Protein AF-A0A972NQL1-F1 (afdb_monomer)

Organism: NCBI:txid2675747

pLDDT: mean 86.71, std 12.05, range [36.75, 97.62]

Nearest PDB structures (foldseek):
  4hnc-assembly1_A  TM=9.448E-01  e=3.031E-14  Pseudomonas putida
  1dtn-assembly1_A  TM=9.480E-01  e=5.188E-14  Pseudomonas aeruginosa
  1mdl-assembly1_A  TM=9.495E-01  e=1.520E-13  Pseudomonas aeruginosa
  3tte-assembly1_A  TM=9.052E-01  e=1.549E-10  Bradyrhizobium sp. ORS 278
  3ugv-assembly1_H  TM=9.042E-01  e=1.538E-08  alpha proteobacterium BAL199

Secondary structure (DSSP, 8-state):
----BEEEEEEEEEEEEEEEEEEETTEEEEEEEEEEEEEEETTS-EEEEEEE-SSGGGHHHHHHHHHHHHHHHTT-BS-HHHHHHHHHHHTTTT----------S-HHHHHHHHHT-TT--------SSGGGEESPPEEETTEEE--S-STT--EE-HHHHHHHB-

Sequence (166 aa):
MTDIRITGLRARAVNVPLQYPVKTAVGTVATSPLVLIDLQTNANVTGTSYLFTYTPLALKPVRQMVEELAAVVKDMPLAPYTIDQLMQSRFRLIGHTAMPMSSHIFQEFSAHLLAVRPTCHWLERMDLAGPIVEPVLQFKDGDAHFGDAPGAGIIWREKEVDRFLV

Foldseek 3Di:
DDQKAFAFKAKFWFKAAFPDWDQDPVGTRGIFTKIWMWTDIPVRDIATDMDTQVDVVCRVVVRVVRRVCRVVRHGPGPDVVVSVVVVCVVCVVVDDDPDPDDQDQPQLVSLVVLVPDPPRDDRDHGCRCPQFWPPDFDDDPRHTDDDPDPHSNTDTPVVSSVVGTD

Radius of gyration: 16.84 Å; Cα contacts (8 Å, |Δi|>4): 240; chains: 1; bounding box: 41×39×41 Å

Structure (mmCIF, N/CA/C/O backbone):
data_AF-A0A972NQL1-F1
#
_entry.id   AF-A0A972NQL1-F1
#
loop_
_atom_site.group_PDB
_atom_site.id
_atom_site.type_symbol
_atom_site.label_atom_id
_atom_site.label_alt_id
_atom_site.label_comp_id
_atom_site.label_asym_id
_atom_site.label_entity_id
_atom_site.label_seq_id
_atom_site.pdbx_PDB_ins_code
_atom_site.Cartn_x
_atom_site.Cartn_y
_atom_site.Cartn_z
_atom_site.occupancy
_atom_site.B_iso_or_equiv
_atom_site.auth_seq_id
_atom_site.auth_comp_id
_atom_site.auth_asym_id
_atom_site.auth_atom_id
_atom_site.pdbx_PDB_model_num
ATOM 1 N N . MET A 1 1 ? -14.120 16.748 16.970 1.00 52.34 1 MET A N 1
ATOM 2 C CA . MET A 1 1 ? -13.305 15.931 16.045 1.00 52.34 1 MET A CA 1
ATOM 3 C C . MET A 1 1 ? -13.778 14.501 16.186 1.00 52.34 1 MET A C 1
ATOM 5 O O . MET A 1 1 ? -13.921 14.048 17.313 1.00 52.34 1 MET A O 1
ATOM 9 N N . THR A 1 2 ? -14.131 13.850 15.086 1.00 64.88 2 THR A N 1
ATOM 10 C CA . THR A 1 2 ? -14.642 12.474 15.078 1.00 64.88 2 THR A CA 1
ATOM 11 C C . THR A 1 2 ? -13.560 11.528 15.615 1.00 64.88 2 THR A C 1
ATOM 13 O O . THR A 1 2 ? -12.418 11.617 15.168 1.00 64.88 2 THR A O 1
ATOM 16 N N . ASP A 1 3 ? -13.886 10.667 16.586 1.00 89.50 3 ASP A N 1
ATOM 17 C CA . ASP A 1 3 ? -12.974 9.645 17.135 1.00 89.50 3 ASP A CA 1
ATOM 18 C C . ASP A 1 3 ? -12.796 8.518 16.102 1.00 89.50 3 ASP A C 1
ATOM 20 O O . ASP A 1 3 ? -13.490 7.497 16.132 1.00 89.50 3 ASP A O 1
ATOM 24 N N . ILE A 1 4 ? -11.941 8.761 15.102 1.00 94.25 4 ILE A N 1
ATOM 25 C CA . ILE A 1 4 ? -11.643 7.785 14.051 1.00 94.25 4 ILE A CA 1
ATOM 26 C C . ILE A 1 4 ? -10.727 6.716 14.638 1.00 94.25 4 ILE A C 1
ATOM 28 O O . ILE A 1 4 ? -9.642 7.021 15.132 1.00 94.25 4 ILE A O 1
ATOM 32 N N . ARG A 1 5 ? -11.152 5.459 14.544 1.00 95.31 5 ARG A N 1
ATOM 33 C CA . ARG A 1 5 ? -10.444 4.294 15.077 1.00 95.31 5 ARG A CA 1
ATOM 34 C C . ARG A 1 5 ? -10.176 3.266 14.001 1.00 95.31 5 ARG A C 1
ATOM 36 O O . ARG A 1 5 ? -10.965 3.116 13.068 1.00 95.31 5 ARG A O 1
ATOM 43 N N . ILE A 1 6 ? -9.083 2.537 14.180 1.00 96.06 6 ILE A N 1
ATOM 44 C CA . ILE A 1 6 ? -8.711 1.402 13.339 1.00 96.06 6 ILE A CA 1
ATOM 45 C C . ILE A 1 6 ? -9.598 0.214 13.710 1.00 96.06 6 ILE A C 1
ATOM 47 O O . ILE A 1 6 ? -9.624 -0.213 14.862 1.00 96.06 6 ILE A O 1
ATOM 51 N N . THR A 1 7 ? -10.316 -0.332 12.735 1.00 95.94 7 THR A N 1
ATOM 52 C CA . THR A 1 7 ? -11.218 -1.480 12.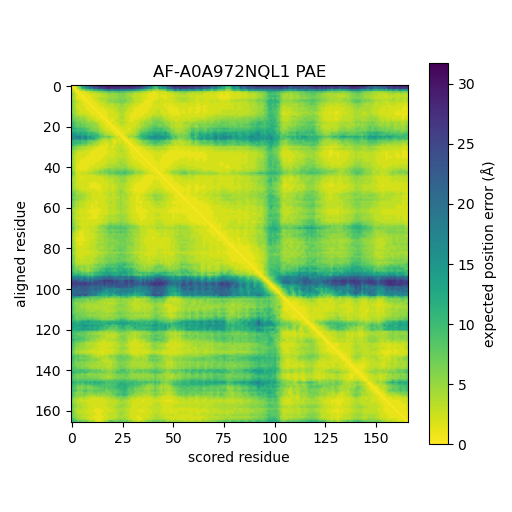929 1.00 95.94 7 THR A CA 1
ATOM 53 C C . THR A 1 7 ? -10.597 -2.789 12.459 1.00 95.94 7 THR A C 1
ATOM 55 O O . THR A 1 7 ? -10.941 -3.857 12.972 1.00 95.94 7 THR A O 1
ATOM 58 N N . GLY A 1 8 ? -9.650 -2.718 11.524 1.00 94.31 8 GLY A N 1
ATOM 59 C CA . GLY A 1 8 ? -8.985 -3.887 10.973 1.00 94.31 8 GLY A CA 1
ATOM 60 C C . GLY A 1 8 ? -7.836 -3.525 10.045 1.00 94.31 8 GLY A C 1
ATOM 61 O O . GLY A 1 8 ? -7.670 -2.377 9.633 1.00 94.31 8 GLY A O 1
ATOM 62 N N . LEU A 1 9 ? -7.040 -4.535 9.717 1.00 95.31 9 LEU A N 1
ATOM 63 C CA . LEU A 1 9 ? -5.992 -4.453 8.715 1.00 95.31 9 LEU A CA 1
ATOM 64 C C . LEU A 1 9 ? -6.028 -5.742 7.896 1.00 95.31 9 LEU A C 1
ATOM 66 O O . LEU A 1 9 ? -6.113 -6.834 8.457 1.00 95.31 9 LEU A O 1
ATOM 70 N N . ARG A 1 10 ? -5.963 -5.611 6.573 1.00 95.25 10 ARG A N 1
ATOM 71 C CA . ARG A 1 10 ? -5.850 -6.731 5.635 1.00 95.25 10 ARG A CA 1
ATOM 72 C C . ARG A 1 10 ? -4.518 -6.631 4.906 1.00 95.25 10 ARG A C 1
ATOM 74 O O . ARG A 1 10 ? -4.182 -5.564 4.399 1.00 95.25 10 ARG A O 1
ATOM 81 N N . ALA A 1 11 ? -3.789 -7.743 4.831 1.00 96.50 11 ALA A N 1
ATOM 82 C CA . ALA A 1 11 ? -2.555 -7.841 4.061 1.00 96.50 11 ALA A CA 1
ATOM 83 C C . ALA A 1 11 ? -2.690 -8.879 2.941 1.00 96.50 11 ALA A C 1
ATOM 85 O O . ALA A 1 11 ? -3.237 -9.962 3.148 1.00 96.50 11 ALA A O 1
ATOM 86 N N . ARG A 1 12 ? -2.180 -8.568 1.748 1.00 97.44 12 ARG A N 1
ATOM 87 C CA . ARG A 1 12 ? -2.189 -9.475 0.588 1.00 97.44 12 ARG A CA 1
ATOM 88 C C . ARG A 1 12 ? -0.797 -9.542 -0.019 1.00 97.44 12 ARG A C 1
ATOM 90 O O . ARG A 1 12 ? -0.226 -8.502 -0.321 1.00 97.44 12 ARG A O 1
ATOM 97 N N . ALA A 1 13 ? -0.248 -10.740 -0.189 1.00 97.62 13 ALA A N 1
ATOM 98 C CA . ALA A 1 13 ? 1.013 -10.921 -0.899 1.00 97.62 13 ALA A CA 1
ATOM 99 C C . ALA A 1 13 ? 0.730 -11.098 -2.392 1.00 97.62 13 ALA A C 1
ATOM 101 O O . ALA A 1 13 ? -0.113 -11.908 -2.770 1.00 97.62 13 ALA A O 1
ATOM 102 N N . VAL A 1 14 ? 1.432 -10.339 -3.227 1.00 97.62 14 VAL A N 1
ATOM 103 C CA . VAL A 1 14 ? 1.352 -10.430 -4.685 1.00 97.6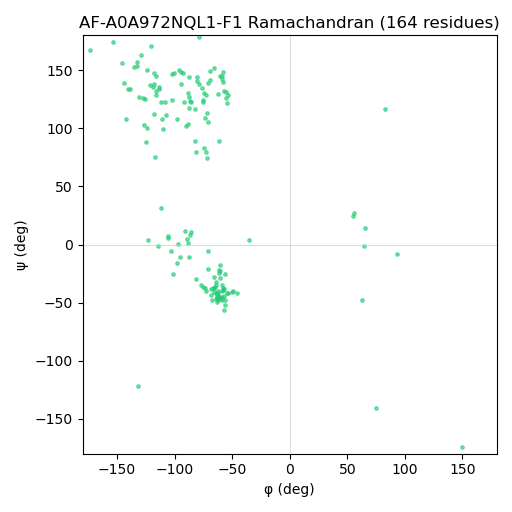2 14 VAL A CA 1
ATOM 104 C C . VAL A 1 14 ? 2.747 -10.402 -5.290 1.00 97.62 14 VAL A C 1
ATOM 106 O O . VAL A 1 14 ? 3.671 -9.807 -4.732 1.00 97.62 14 VAL A O 1
ATOM 109 N N . ASN A 1 15 ? 2.911 -11.015 -6.456 1.00 97.06 15 ASN A N 1
ATOM 110 C CA . ASN A 1 15 ? 4.132 -10.880 -7.244 1.00 97.06 15 ASN A CA 1
ATOM 111 C C . ASN A 1 15 ? 3.780 -10.437 -8.663 1.00 97.06 15 ASN A C 1
ATOM 113 O O . ASN A 1 15 ? 3.305 -11.233 -9.473 1.00 97.06 15 ASN A O 1
ATOM 117 N N . VAL A 1 16 ? 3.995 -9.154 -8.950 1.00 95.75 16 VAL A N 1
ATOM 118 C CA . VAL A 1 16 ? 3.553 -8.527 -10.204 1.00 95.75 16 VAL A CA 1
ATOM 119 C C . VAL A 1 16 ? 4.720 -8.358 -11.179 1.00 95.75 16 VAL A C 1
ATOM 121 O O . VAL A 1 16 ? 5.849 -8.135 -10.742 1.00 95.75 16 VAL A O 1
ATOM 124 N N . PRO A 1 17 ? 4.509 -8.460 -12.500 1.00 94.81 17 PRO A N 1
ATOM 125 C CA . PRO A 1 17 ? 5.567 -8.210 -13.474 1.00 94.81 17 PRO A CA 1
ATOM 126 C C . PRO A 1 17 ? 5.905 -6.715 -13.546 1.00 94.81 17 PRO A C 1
ATOM 128 O O . PRO A 1 17 ? 5.010 -5.875 -13.578 1.00 94.81 17 PRO A O 1
ATOM 131 N N . LEU A 1 18 ? 7.190 -6.374 -13.637 1.00 91.75 18 LEU A N 1
ATOM 132 C CA . LEU A 1 18 ? 7.603 -5.003 -13.936 1.00 91.75 18 LEU A CA 1
ATOM 133 C C . LEU A 1 18 ? 7.411 -4.713 -15.426 1.00 91.75 18 LEU A C 1
ATOM 135 O O . LEU A 1 18 ? 7.840 -5.500 -16.270 1.00 91.75 18 LEU A O 1
ATOM 139 N N . GLN A 1 19 ? 6.843 -3.547 -15.756 1.00 87.50 19 GLN A N 1
ATOM 140 C CA . GLN A 1 19 ? 6.778 -3.081 -17.148 1.00 87.50 19 GLN A CA 1
ATOM 141 C C . GLN A 1 19 ? 8.184 -2.987 -17.761 1.00 87.50 19 GLN A C 1
ATOM 143 O O . GLN A 1 19 ? 8.392 -3.358 -18.917 1.00 87.50 19 GLN A O 1
ATOM 148 N N . TYR A 1 20 ? 9.150 -2.528 -16.960 1.00 88.62 20 TYR A N 1
ATOM 149 C CA . TYR A 1 20 ? 10.556 -2.421 -17.327 1.00 88.62 20 TYR A CA 1
ATOM 150 C C . TYR A 1 20 ? 11.415 -3.204 -16.324 1.00 88.62 20 TYR A C 1
ATOM 152 O O . TYR A 1 20 ? 11.687 -2.701 -15.233 1.00 88.62 20 TYR A O 1
ATOM 160 N N . PRO A 1 21 ? 11.846 -4.435 -16.662 1.00 88.38 21 PRO A N 1
ATOM 161 C CA . PRO A 1 21 ? 12.754 -5.206 -15.819 1.00 88.38 21 PRO A CA 1
ATOM 162 C C . PRO A 1 21 ? 14.057 -4.450 -15.531 1.00 88.38 21 PRO A C 1
ATOM 164 O O . PRO A 1 21 ? 14.713 -3.951 -16.449 1.00 88.38 21 PRO A O 1
ATOM 167 N N . VAL A 1 22 ? 14.466 -4.405 -14.263 1.00 85.88 22 VAL A N 1
ATOM 168 C CA . VAL A 1 22 ? 15.675 -3.690 -13.832 1.00 85.88 22 VAL A CA 1
ATOM 169 C C . VAL A 1 22 ? 16.881 -4.613 -13.941 1.00 85.88 22 VAL A C 1
ATOM 171 O O . VAL A 1 22 ? 16.963 -5.640 -13.266 1.00 85.88 22 VAL A O 1
ATOM 174 N N . LYS A 1 23 ? 17.846 -4.245 -14.785 1.00 86.88 23 LYS A N 1
ATOM 175 C CA . LYS A 1 23 ? 19.133 -4.942 -14.876 1.00 86.88 23 LYS A CA 1
ATOM 176 C C . LYS A 1 23 ? 20.099 -4.364 -13.851 1.00 86.88 23 LYS A C 1
ATOM 178 O O . LYS A 1 23 ? 20.376 -3.170 -13.860 1.00 86.88 23 LYS A O 1
ATOM 183 N N . THR A 1 24 ? 20.628 -5.224 -12.994 1.00 86.00 24 THR A N 1
ATOM 184 C CA . THR A 1 24 ? 21.612 -4.879 -11.963 1.00 86.00 24 THR A CA 1
ATOM 185 C C . THR A 1 24 ? 22.895 -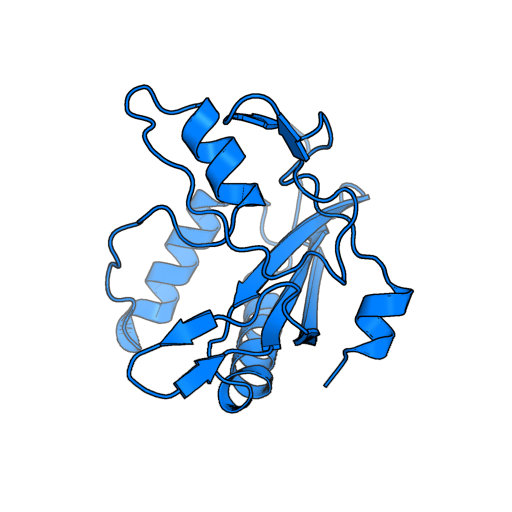5.677 -12.182 1.00 86.00 24 THR A C 1
ATOM 187 O O . THR A 1 24 ? 22.918 -6.627 -12.965 1.00 86.00 24 THR A O 1
ATOM 190 N N . ALA A 1 25 ? 23.958 -5.340 -11.450 1.00 83.81 25 ALA A N 1
ATOM 191 C CA . ALA A 1 25 ? 25.212 -6.093 -11.496 1.00 83.81 25 ALA A CA 1
ATOM 192 C C . ALA A 1 25 ? 25.063 -7.569 -11.067 1.00 83.81 25 ALA A C 1
ATOM 194 O O . ALA A 1 25 ? 25.880 -8.398 -11.452 1.00 83.81 25 ALA A O 1
ATOM 195 N N . VAL A 1 26 ? 24.026 -7.903 -10.289 1.00 82.75 26 VAL A N 1
ATOM 196 C CA . VAL A 1 26 ? 23.802 -9.247 -9.725 1.00 82.75 26 VAL A CA 1
ATOM 197 C C . VAL A 1 26 ? 22.717 -10.048 -10.453 1.00 82.75 26 VAL A C 1
ATOM 199 O O . VAL A 1 26 ? 22.510 -11.218 -10.145 1.00 82.75 26 VAL A O 1
ATOM 202 N N . GLY A 1 27 ? 22.017 -9.445 -11.418 1.00 79.50 27 GLY A N 1
ATOM 203 C CA . GLY A 1 27 ? 20.944 -10.105 -12.161 1.00 79.50 27 GLY A CA 1
ATOM 204 C C . GLY A 1 27 ? 19.841 -9.157 -12.626 1.00 79.50 27 GLY A C 1
ATOM 205 O O . GLY A 1 27 ? 19.938 -7.936 -12.488 1.00 79.50 27 GLY A O 1
ATOM 206 N N . THR A 1 28 ? 18.779 -9.729 -13.195 1.00 85.44 28 THR A N 1
ATOM 207 C CA . THR A 1 28 ? 17.597 -8.980 -13.650 1.00 85.44 28 THR A CA 1
ATOM 208 C C . THR A 1 28 ? 16.453 -9.137 -12.655 1.00 85.44 28 THR A C 1
ATOM 210 O O . THR A 1 28 ? 16.025 -10.255 -12.376 1.00 85.44 28 THR A O 1
ATOM 213 N N . VAL A 1 29 ? 15.925 -8.017 -12.168 1.00 85.69 29 VAL A N 1
ATOM 214 C CA . VAL A 1 29 ? 14.693 -7.954 -11.379 1.00 85.69 29 VAL A CA 1
ATOM 215 C C . VAL A 1 29 ? 13.533 -7.763 -12.352 1.00 85.69 29 VAL A C 1
ATOM 217 O O . VAL A 1 29 ? 13.338 -6.678 -12.894 1.00 85.69 29 VAL A O 1
ATOM 220 N N . ALA A 1 30 ? 12.807 -8.844 -12.634 1.00 90.25 30 ALA A N 1
ATOM 221 C CA . ALA A 1 30 ? 11.696 -8.846 -13.591 1.00 90.25 30 ALA A CA 1
ATOM 222 C C . ALA A 1 30 ? 10.317 -8.704 -12.931 1.00 90.25 30 ALA A C 1
ATOM 224 O O . ALA A 1 30 ? 9.338 -8.405 -13.614 1.00 90.25 30 ALA A O 1
ATOM 225 N N . THR A 1 31 ? 10.230 -8.924 -11.620 1.00 94.00 31 THR A N 1
ATOM 226 C CA . THR A 1 31 ? 8.974 -8.865 -10.872 1.00 94.00 31 THR A CA 1
ATOM 227 C C . THR A 1 31 ? 9.130 -8.048 -9.597 1.00 94.00 31 THR A C 1
ATOM 229 O O . THR A 1 31 ? 10.229 -7.911 -9.056 1.00 94.00 31 THR A O 1
ATOM 232 N N . SER A 1 32 ? 8.002 -7.540 -9.115 1.00 94.81 32 SER A N 1
ATOM 233 C CA . SER A 1 32 ? 7.858 -6.800 -7.872 1.00 94.81 32 SER A CA 1
ATOM 234 C C . SER A 1 32 ? 7.080 -7.650 -6.868 1.00 94.81 32 SER A C 1
ATOM 236 O O . SER A 1 32 ? 5.850 -7.713 -6.941 1.00 94.81 32 SER A O 1
ATOM 238 N N . PRO A 1 33 ? 7.763 -8.321 -5.928 1.00 95.00 33 PRO A N 1
ATOM 239 C CA . PRO A 1 33 ? 7.099 -8.963 -4.803 1.00 95.00 33 PRO A CA 1
ATOM 240 C C . PRO A 1 33 ? 6.618 -7.908 -3.792 1.00 95.00 33 PRO A C 1
ATOM 242 O O . PRO A 1 33 ? 7.423 -7.293 -3.080 1.00 95.00 33 PRO A O 1
ATOM 245 N N . LEU A 1 34 ? 5.299 -7.710 -3.720 1.00 96.75 34 LEU A N 1
ATOM 246 C CA . LEU A 1 34 ? 4.642 -6.702 -2.888 1.00 96.75 34 LEU A CA 1
ATOM 247 C C . LEU A 1 34 ? 3.746 -7.319 -1.808 1.00 96.75 34 LEU A C 1
ATOM 249 O O . LEU A 1 34 ? 3.063 -8.315 -2.035 1.00 96.75 34 LEU A O 1
ATOM 253 N N . VAL A 1 35 ? 3.694 -6.671 -0.646 1.00 96.88 35 VAL A N 1
ATOM 254 C CA . VAL A 1 35 ? 2.643 -6.886 0.356 1.00 96.88 35 VAL A CA 1
ATOM 255 C C . VAL A 1 35 ? 1.737 -5.665 0.352 1.00 96.88 35 VAL A C 1
ATOM 257 O O . VAL A 1 35 ? 2.166 -4.584 0.745 1.00 96.88 35 VAL A O 1
ATOM 260 N N . LEU A 1 36 ? 0.502 -5.831 -0.110 1.00 96.94 36 LEU A N 1
ATOM 261 C CA . LEU A 1 36 ? -0.533 -4.798 -0.116 1.00 96.94 36 LEU A CA 1
ATOM 262 C C . LEU A 1 36 ? -1.164 -4.715 1.271 1.00 96.94 36 LEU A C 1
ATOM 264 O O . LEU A 1 36 ? -1.391 -5.753 1.894 1.00 96.94 36 LEU A O 1
ATOM 268 N N . ILE A 1 37 ? -1.457 -3.505 1.734 1.00 95.94 37 ILE A N 1
ATOM 269 C CA . ILE A 1 37 ? -1.995 -3.216 3.063 1.00 95.94 37 ILE A CA 1
ATOM 270 C C . ILE A 1 37 ? -3.250 -2.358 2.914 1.00 95.94 37 ILE A C 1
ATOM 272 O O . ILE A 1 37 ? -3.204 -1.278 2.326 1.00 95.94 37 ILE A O 1
ATOM 276 N N . ASP A 1 38 ? -4.346 -2.825 3.508 1.00 95.50 38 ASP A N 1
ATOM 277 C CA . ASP A 1 38 ? -5.603 -2.091 3.640 1.00 95.50 38 ASP A CA 1
ATOM 278 C C . ASP A 1 38 ? -5.912 -1.880 5.128 1.00 95.50 38 ASP A C 1
ATOM 280 O O . ASP A 1 38 ? -6.196 -2.838 5.850 1.00 95.50 38 ASP A O 1
ATOM 284 N N . LEU A 1 39 ? -5.858 -0.633 5.600 1.00 95.25 39 LEU A N 1
ATOM 285 C CA . LEU A 1 39 ? -6.156 -0.238 6.978 1.00 95.25 39 LEU A CA 1
ATOM 286 C C . LEU A 1 39 ? -7.590 0.291 7.075 1.00 95.25 39 LEU A C 1
ATOM 288 O O . LEU A 1 39 ? -7.890 1.394 6.622 1.00 95.25 39 LEU A O 1
ATOM 292 N N . GLN A 1 40 ? -8.473 -0.483 7.689 1.00 95.25 40 GLN A N 1
ATOM 293 C CA . GLN A 1 40 ? -9.896 -0.177 7.803 1.00 95.25 40 GLN A CA 1
ATOM 294 C C . GLN A 1 40 ? -10.171 0.682 9.037 1.00 95.25 40 GLN A C 1
ATOM 296 O O . GLN A 1 40 ? -9.552 0.502 10.090 1.00 95.25 40 GLN A O 1
ATOM 301 N N . THR A 1 41 ? -11.132 1.600 8.922 1.00 95.50 41 THR A N 1
ATOM 302 C CA . THR A 1 41 ? -11.539 2.481 10.025 1.00 95.50 41 THR A CA 1
ATOM 303 C C . THR A 1 41 ? -13.049 2.483 10.244 1.00 95.50 41 THR A C 1
ATOM 305 O O . THR A 1 41 ? -13.825 2.107 9.366 1.00 95.50 41 THR A O 1
ATOM 308 N N . ASN A 1 42 ? -13.485 2.963 11.410 1.00 95.56 42 ASN A N 1
ATOM 309 C CA . ASN A 1 42 ? -14.903 3.175 11.730 1.00 95.56 42 ASN A CA 1
ATOM 310 C C . ASN A 1 42 ? -15.542 4.357 10.970 1.00 95.56 42 ASN A C 1
ATOM 312 O O . ASN A 1 42 ? -16.747 4.568 11.076 1.00 95.56 42 ASN A O 1
ATOM 316 N N . ALA A 1 43 ? -14.759 5.127 10.210 1.00 93.38 43 ALA A N 1
ATOM 317 C CA . ALA A 1 43 ? -15.230 6.257 9.413 1.00 93.38 43 ALA A CA 1
ATOM 318 C C . ALA A 1 43 ? -15.613 5.862 7.973 1.00 93.38 43 ALA A C 1
ATOM 320 O O . ALA A 1 43 ? -15.793 6.740 7.134 1.00 93.38 43 ALA A O 1
ATOM 321 N N . ASN A 1 44 ? -15.705 4.559 7.667 1.00 89.62 44 ASN A N 1
ATOM 322 C CA . ASN A 1 44 ? -15.887 4.023 6.309 1.00 89.62 44 ASN A CA 1
ATOM 323 C C . ASN A 1 44 ? -14.813 4.494 5.308 1.00 89.62 44 ASN A C 1
ATOM 325 O O . ASN A 1 44 ? -15.049 4.539 4.102 1.00 89.62 44 ASN A O 1
ATOM 329 N N . VAL A 1 45 ? -13.615 4.811 5.806 1.00 90.88 45 VAL A N 1
ATOM 330 C CA . VAL A 1 45 ? -12.432 5.114 4.994 1.00 90.88 45 VAL A CA 1
ATOM 331 C C . VAL A 1 45 ? -11.401 4.013 5.213 1.00 90.88 45 VAL A C 1
ATOM 333 O O . VAL A 1 45 ? -11.139 3.624 6.354 1.00 90.88 45 VAL A O 1
ATOM 336 N N . THR A 1 46 ? -10.817 3.517 4.123 1.00 93.31 46 THR A N 1
ATOM 337 C CA . THR A 1 46 ? -9.727 2.536 4.157 1.00 93.31 46 THR A CA 1
ATOM 338 C C . THR A 1 46 ? -8.450 3.199 3.659 1.00 93.31 46 THR A C 1
ATOM 340 O O . THR A 1 46 ? -8.430 3.738 2.557 1.00 93.31 46 THR A O 1
ATOM 343 N N . GLY A 1 47 ? -7.399 3.190 4.477 1.00 93.00 47 GLY A N 1
ATOM 344 C CA . GLY A 1 47 ? -6.066 3.613 4.058 1.00 93.00 47 GLY A CA 1
ATOM 345 C C . GLY A 1 47 ? -5.380 2.503 3.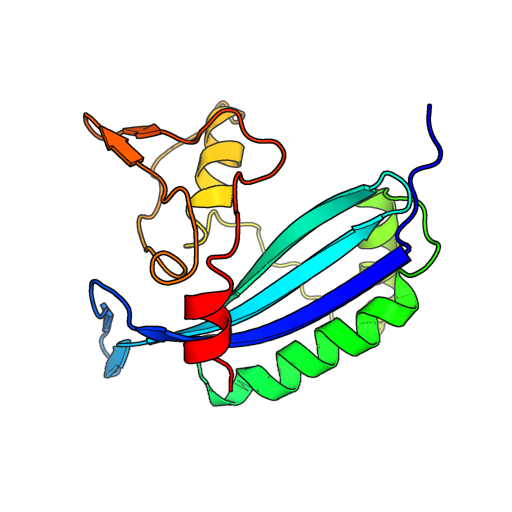269 1.00 93.00 47 GLY A C 1
ATOM 346 O O . GLY A 1 47 ? -5.458 1.343 3.665 1.00 93.00 47 GLY A O 1
ATOM 347 N N . THR A 1 48 ? -4.702 2.849 2.181 1.00 93.94 48 THR A N 1
ATOM 348 C CA . THR A 1 48 ? -4.014 1.891 1.308 1.00 93.94 48 THR A CA 1
ATOM 349 C C . THR A 1 48 ? -2.515 2.168 1.275 1.00 93.94 48 THR A C 1
ATOM 351 O O . THR A 1 48 ? -2.070 3.314 1.186 1.00 93.94 48 THR A O 1
ATOM 354 N N . SER A 1 49 ? -1.715 1.111 1.372 1.00 92.94 49 SER A N 1
ATOM 355 C CA . SER A 1 49 ? -0.269 1.172 1.162 1.00 92.94 49 SER A CA 1
ATOM 356 C C . SER A 1 49 ? 0.277 -0.173 0.699 1.00 92.94 49 SER A C 1
ATOM 358 O O . SER A 1 49 ? -0.452 -1.159 0.606 1.00 92.94 49 SER A O 1
ATOM 360 N N . TYR A 1 50 ? 1.562 -0.222 0.362 1.00 94.62 50 TYR A N 1
ATOM 361 C CA . TYR A 1 50 ? 2.230 -1.469 0.024 1.00 94.62 50 TYR A CA 1
ATOM 362 C C . TYR A 1 50 ? 3.685 -1.464 0.491 1.00 94.62 50 TYR A C 1
ATOM 364 O O . TYR A 1 50 ? 4.298 -0.412 0.661 1.00 94.62 50 TYR A O 1
ATOM 372 N N . LEU A 1 51 ? 4.237 -2.659 0.690 1.00 93.12 51 LEU A N 1
ATOM 373 C CA . LEU A 1 51 ? 5.645 -2.896 0.995 1.00 93.12 51 LEU A CA 1
ATOM 374 C C . LEU A 1 51 ? 6.295 -3.645 -0.160 1.00 93.12 51 LEU A C 1
ATOM 376 O O . LEU A 1 51 ? 5.750 -4.638 -0.638 1.00 93.12 51 LEU A O 1
ATOM 380 N N . PHE A 1 52 ? 7.487 -3.216 -0.562 1.00 91.81 52 PHE A N 1
ATOM 381 C CA . PHE A 1 52 ? 8.328 -3.960 -1.490 1.00 91.81 52 PHE A CA 1
ATOM 382 C C . PHE A 1 52 ? 9.273 -4.875 -0.717 1.00 91.81 52 PHE A C 1
ATOM 384 O O . PHE A 1 52 ? 10.038 -4.420 0.131 1.00 91.81 52 PHE A O 1
ATOM 391 N N . THR A 1 53 ? 9.214 -6.175 -0.997 1.00 89.94 53 THR A N 1
ATOM 392 C CA . THR A 1 53 ? 9.967 -7.186 -0.233 1.00 89.94 53 THR A CA 1
ATOM 393 C C . THR A 1 53 ? 11.291 -7.586 -0.879 1.00 89.94 53 THR A C 1
ATOM 395 O O . THR A 1 53 ? 12.009 -8.405 -0.308 1.00 89.94 53 THR A O 1
ATOM 398 N N . TYR A 1 54 ? 11.640 -6.990 -2.028 1.00 85.56 54 TYR A N 1
ATOM 399 C CA . TYR A 1 54 ? 12.835 -7.245 -2.851 1.00 85.56 54 TYR A CA 1
ATOM 400 C C . TYR A 1 54 ? 12.936 -8.664 -3.430 1.00 85.56 54 TYR A C 1
ATOM 402 O O . TYR A 1 54 ? 13.191 -8.833 -4.619 1.00 85.56 54 TYR A O 1
ATOM 410 N N . THR A 1 55 ? 12.720 -9.689 -2.607 1.00 85.38 55 THR A N 1
ATOM 411 C CA . THR A 1 55 ? 12.762 -11.105 -2.960 1.00 85.38 55 THR A CA 1
ATOM 412 C C . THR A 1 55 ? 11.422 -11.777 -2.654 1.00 85.38 55 THR A C 1
ATOM 414 O O . TH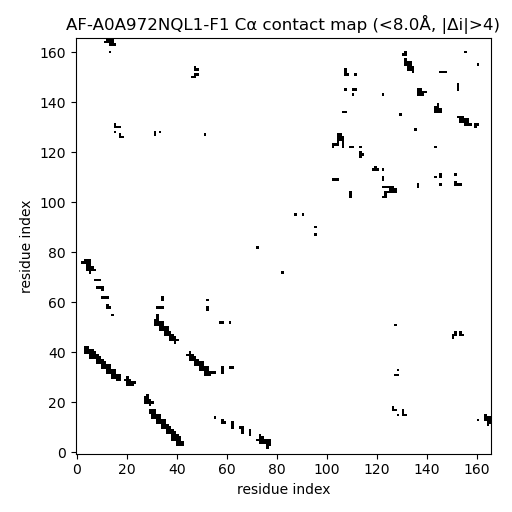R A 1 55 ? 10.877 -11.584 -1.564 1.00 85.38 55 THR A O 1
ATOM 417 N N . PRO A 1 56 ? 10.900 -12.639 -3.548 1.00 90.88 56 PRO A N 1
ATOM 418 C CA . PRO A 1 56 ? 9.683 -13.407 -3.282 1.00 90.88 56 PRO A CA 1
ATOM 419 C C . PRO A 1 56 ? 9.750 -14.259 -2.006 1.00 90.88 56 PRO A C 1
ATOM 421 O O . PRO A 1 56 ? 8.721 -14.521 -1.389 1.00 90.88 56 PRO A O 1
ATOM 424 N N . LEU A 1 57 ? 10.952 -14.651 -1.564 1.00 90.75 57 LEU A N 1
ATOM 425 C CA . LEU A 1 57 ? 11.151 -15.416 -0.325 1.00 90.75 57 LEU A CA 1
ATOM 426 C C . LEU A 1 57 ? 10.656 -14.669 0.925 1.00 90.75 57 LEU A C 1
ATOM 428 O O . LEU A 1 57 ? 10.254 -15.301 1.900 1.00 90.75 57 LEU A O 1
ATOM 432 N N . ALA A 1 58 ? 10.672 -13.334 0.900 1.00 90.69 58 ALA A N 1
ATOM 433 C CA . ALA A 1 58 ? 10.262 -12.498 2.022 1.00 90.69 58 ALA A CA 1
ATOM 434 C C . ALA A 1 58 ? 8.753 -12.188 2.035 1.00 90.69 58 ALA A C 1
ATOM 436 O O . ALA A 1 58 ? 8.249 -11.725 3.057 1.00 90.69 58 ALA A O 1
ATOM 437 N N . LEU A 1 59 ? 8.004 -12.496 0.967 1.00 92.94 59 LEU A N 1
ATOM 438 C CA . LEU A 1 59 ? 6.574 -12.173 0.861 1.00 92.94 59 LEU A CA 1
ATOM 439 C C . LEU A 1 59 ? 5.742 -12.755 2.000 1.00 92.94 59 LEU A C 1
ATOM 441 O O . LEU A 1 59 ? 5.059 -12.024 2.714 1.00 92.94 59 LEU A O 1
ATOM 445 N N . LYS A 1 60 ? 5.808 -14.077 2.186 1.00 94.31 60 LYS A N 1
ATOM 446 C CA . LYS A 1 60 ? 4.996 -14.767 3.191 1.00 94.31 60 LYS A CA 1
ATOM 447 C C . LYS A 1 60 ? 5.353 -14.336 4.624 1.00 94.31 60 LYS A C 1
ATOM 449 O O . LYS A 1 60 ? 4.418 -14.016 5.360 1.00 94.31 60 LYS A O 1
ATOM 454 N N . PRO A 1 61 ? 6.642 -14.268 5.027 1.00 93.81 61 PRO A N 1
ATOM 455 C CA . PRO A 1 61 ? 7.021 -13.745 6.340 1.00 93.81 61 PRO A CA 1
ATOM 456 C C . PRO A 1 61 ? 6.561 -12.304 6.586 1.00 93.81 61 PRO A C 1
ATOM 458 O O . PRO A 1 61 ? 6.001 -12.024 7.642 1.00 93.81 61 PRO A O 1
ATOM 461 N N . VAL A 1 62 ? 6.744 -11.398 5.617 1.00 93.62 62 VAL A N 1
ATOM 462 C CA . VAL A 1 62 ? 6.362 -9.983 5.774 1.00 93.62 62 VAL A CA 1
ATOM 463 C C . VAL A 1 62 ? 4.844 -9.830 5.839 1.00 93.62 62 VAL A C 1
ATOM 465 O O . VAL A 1 62 ? 4.347 -9.132 6.718 1.00 93.62 62 VAL A O 1
ATOM 468 N N . ARG A 1 63 ? 4.092 -10.525 4.976 1.00 95.75 63 ARG A N 1
ATOM 469 C CA . ARG A 1 63 ? 2.621 -10.552 5.028 1.00 95.75 63 ARG A CA 1
ATOM 470 C C . ARG A 1 63 ? 2.131 -11.018 6.399 1.00 95.75 63 ARG A C 1
ATOM 472 O O . ARG A 1 63 ? 1.291 -10.350 6.988 1.00 95.75 63 ARG A O 1
ATOM 479 N N . GLN A 1 64 ? 2.689 -12.116 6.920 1.00 94.44 64 GLN A N 1
ATOM 480 C CA . GLN A 1 64 ? 2.336 -12.613 8.252 1.00 94.44 64 GLN A CA 1
ATOM 481 C C . GLN A 1 64 ? 2.653 -11.579 9.333 1.00 94.44 64 GLN A C 1
ATOM 483 O O . GLN A 1 64 ? 1.805 -11.297 10.167 1.00 94.44 64 GLN A O 1
ATOM 488 N N . MET A 1 65 ? 3.846 -10.979 9.307 1.00 90.94 65 MET A N 1
ATOM 489 C CA . MET A 1 65 ? 4.229 -9.954 10.277 1.00 90.94 65 MET A CA 1
ATOM 490 C C . MET A 1 65 ? 3.239 -8.783 10.278 1.00 90.94 65 MET A C 1
ATOM 492 O O . MET A 1 65 ? 2.819 -8.347 11.343 1.00 90.94 65 MET A O 1
ATOM 496 N N . VAL A 1 66 ? 2.823 -8.303 9.105 1.00 91.75 66 VAL A N 1
ATOM 497 C CA . VAL A 1 66 ? 1.824 -7.231 8.988 1.00 91.75 66 VAL A CA 1
ATOM 498 C C . VAL A 1 66 ? 0.468 -7.653 9.578 1.00 91.75 66 VAL A C 1
ATOM 500 O O . VAL A 1 66 ? -0.151 -6.863 10.290 1.00 91.75 66 VAL A O 1
ATOM 503 N N . GLU A 1 67 ? 0.021 -8.890 9.340 1.00 92.75 67 GLU A N 1
ATOM 504 C CA . GLU A 1 67 ? -1.218 -9.421 9.933 1.00 92.75 67 GLU A CA 1
ATOM 505 C C . GLU A 1 67 ? -1.142 -9.528 11.459 1.00 92.75 67 GLU A C 1
ATOM 507 O O . GLU A 1 67 ? -2.082 -9.133 12.143 1.00 92.75 67 GLU A O 1
ATOM 512 N N . GLU A 1 68 ? -0.020 -9.985 12.018 1.00 91.00 68 GLU A N 1
ATOM 513 C CA . GLU A 1 68 ? 0.164 -10.037 13.476 1.00 91.00 68 GLU A CA 1
ATOM 514 C C . GLU A 1 68 ? 0.149 -8.631 14.098 1.00 91.00 68 GLU A C 1
ATOM 516 O O . GLU A 1 68 ? -0.390 -8.415 15.187 1.00 91.00 68 GLU A O 1
ATOM 521 N N . LEU A 1 69 ? 0.686 -7.632 13.389 1.00 88.31 69 LEU A N 1
ATOM 522 C CA . LEU A 1 69 ? 0.656 -6.239 13.840 1.00 88.31 69 LEU A CA 1
ATOM 523 C C . LEU A 1 69 ? -0.731 -5.606 13.779 1.00 88.31 69 LEU A C 1
ATOM 525 O O . LEU A 1 69 ? -0.986 -4.667 14.537 1.00 88.31 69 LEU A O 1
ATOM 529 N N . ALA A 1 70 ? -1.649 -6.148 12.975 1.00 89.25 70 ALA A N 1
ATOM 530 C CA . ALA A 1 70 ? -3.046 -5.723 12.964 1.00 89.25 70 ALA A CA 1
ATOM 531 C C . ALA A 1 70 ? -3.666 -5.785 14.367 1.00 89.25 70 ALA A C 1
ATOM 533 O O . ALA A 1 70 ? -4.368 -4.86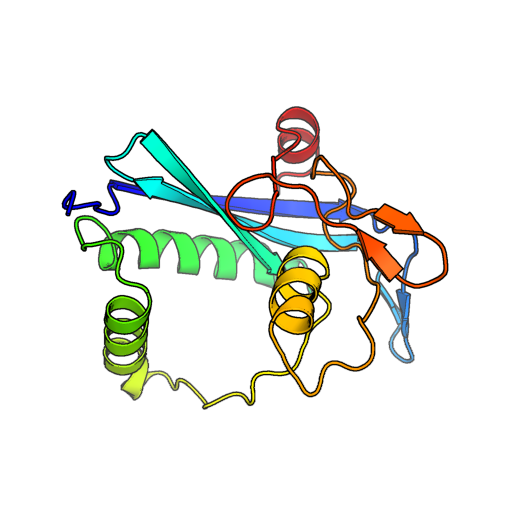2 14.779 1.00 89.25 70 ALA A O 1
ATOM 534 N N . ALA A 1 71 ? -3.364 -6.843 15.128 1.00 87.69 71 ALA A N 1
ATOM 535 C CA . ALA A 1 71 ? -3.886 -7.032 16.479 1.00 87.69 71 ALA A CA 1
ATOM 536 C C . ALA A 1 71 ? -3.373 -5.974 17.469 1.00 87.69 71 ALA A C 1
ATOM 538 O O . ALA A 1 71 ? -4.059 -5.650 18.434 1.00 87.69 71 ALA A O 1
ATOM 539 N N . VAL A 1 72 ? -2.184 -5.416 17.226 1.00 88.75 72 VAL A N 1
ATOM 540 C CA . VAL A 1 72 ? -1.585 -4.382 18.081 1.00 88.75 72 VAL A CA 1
ATOM 541 C C . VAL A 1 72 ? -2.260 -3.029 17.879 1.00 88.75 72 VAL A C 1
ATOM 543 O O . VAL A 1 72 ? -2.391 -2.273 18.839 1.00 88.75 72 VAL A O 1
ATOM 546 N N . VAL A 1 73 ? -2.657 -2.720 16.641 1.00 91.44 73 VAL A N 1
ATOM 547 C CA . VAL A 1 73 ? -3.227 -1.414 16.269 1.00 91.44 73 VAL A CA 1
ATOM 548 C C . VAL A 1 73 ? -4.752 -1.374 16.285 1.00 91.44 73 VAL A C 1
ATOM 550 O O . VAL A 1 73 ? -5.337 -0.297 16.179 1.00 91.44 73 VAL A O 1
ATOM 553 N N . LYS A 1 74 ? -5.411 -2.527 16.409 1.00 93.69 74 LYS A N 1
ATOM 554 C CA . LYS A 1 74 ? -6.871 -2.614 16.455 1.00 93.69 74 LYS A CA 1
ATOM 555 C C . LYS A 1 74 ? -7.439 -1.784 17.613 1.00 93.69 74 LYS A C 1
ATOM 557 O O . LYS A 1 74 ? -6.873 -1.747 18.701 1.00 93.69 74 LYS A O 1
ATOM 562 N N . ASP A 1 75 ? -8.554 -1.106 17.352 1.00 94.31 75 ASP A N 1
ATOM 563 C CA . ASP A 1 75 ? -9.290 -0.234 18.276 1.00 94.31 75 ASP A CA 1
ATOM 564 C C . ASP A 1 75 ? -8.530 1.023 18.744 1.00 94.31 75 ASP A C 1
ATOM 566 O O . ASP A 1 75 ? -9.098 1.860 19.460 1.00 94.31 75 ASP A O 1
ATOM 570 N N . MET A 1 76 ? -7.281 1.214 18.300 1.00 94.31 76 MET A N 1
ATOM 571 C CA . MET A 1 76 ? -6.529 2.444 18.530 1.00 94.31 76 MET A CA 1
ATOM 572 C C . MET A 1 76 ? -7.123 3.609 17.726 1.00 94.31 76 MET A C 1
ATOM 574 O O . MET A 1 76 ? -7.633 3.408 16.616 1.00 94.31 76 MET A O 1
ATOM 578 N N . PRO A 1 77 ? -7.024 4.848 18.242 1.00 94.75 77 PRO A N 1
ATOM 579 C CA . PRO A 1 77 ? -7.314 6.030 17.443 1.00 94.75 77 PRO A CA 1
ATOM 580 C C . PRO A 1 77 ? -6.359 6.105 16.245 1.00 94.75 77 PRO A C 1
ATOM 582 O O . PRO A 1 77 ? -5.182 5.747 16.354 1.00 94.75 77 PRO A O 1
ATOM 585 N N . LEU A 1 78 ? -6.849 6.605 15.109 1.00 93.19 78 LEU A N 1
ATOM 586 C CA . LEU A 1 78 ? -6.055 6.845 13.904 1.00 93.19 78 LEU A CA 1
ATOM 587 C C . LEU A 1 78 ? -5.117 8.047 14.120 1.00 93.19 78 LEU A C 1
ATOM 589 O O . LEU A 1 78 ? -5.347 9.148 13.625 1.00 93.19 78 LEU A O 1
ATOM 593 N N . ALA A 1 79 ? -4.059 7.827 14.897 1.00 93.12 79 ALA A N 1
ATOM 594 C CA . ALA A 1 79 ? -3.057 8.815 15.273 1.00 93.12 79 ALA A CA 1
ATOM 595 C C . ALA A 1 79 ? -1.657 8.293 14.894 1.00 93.12 79 ALA A C 1
ATOM 597 O O . ALA A 1 79 ? -1.004 7.651 15.721 1.00 93.12 79 ALA A O 1
ATOM 598 N N . PRO A 1 80 ? -1.178 8.552 13.657 1.00 89.94 80 PRO A N 1
ATOM 599 C CA . PRO A 1 80 ? 0.051 7.951 13.130 1.00 89.94 80 PRO A CA 1
ATOM 600 C C . PRO A 1 80 ? 1.276 8.144 14.028 1.00 89.94 80 PRO A C 1
ATOM 602 O O . PRO A 1 80 ? 2.014 7.195 14.256 1.00 89.94 80 PRO A O 1
ATOM 605 N N . TYR A 1 81 ? 1.449 9.339 14.603 1.00 88.81 81 TYR A N 1
ATOM 606 C CA . TYR A 1 81 ? 2.564 9.634 15.508 1.00 88.81 81 TYR A CA 1
ATOM 607 C C . TYR A 1 81 ? 2.534 8.774 16.781 1.00 88.81 81 TYR A C 1
ATOM 609 O O . TYR A 1 81 ? 3.547 8.216 17.189 1.00 88.81 81 TYR A O 1
ATOM 617 N N . THR A 1 82 ? 1.363 8.616 17.399 1.00 89.75 82 THR A N 1
ATOM 618 C CA . THR A 1 82 ? 1.205 7.786 18.602 1.00 89.75 82 THR A CA 1
ATOM 619 C C . THR A 1 82 ? 1.392 6.302 18.291 1.00 89.75 82 THR A C 1
ATOM 621 O O . THR A 1 82 ? 1.996 5.579 19.082 1.00 89.75 82 THR A O 1
ATOM 624 N N . ILE A 1 83 ? 0.898 5.846 17.136 1.00 90.31 83 ILE A N 1
ATOM 625 C CA . ILE A 1 83 ? 1.095 4.470 16.666 1.00 90.31 83 ILE A CA 1
ATOM 626 C C . ILE A 1 83 ? 2.586 4.205 16.429 1.00 90.31 83 ILE A C 1
ATOM 628 O O . ILE A 1 83 ? 3.100 3.199 16.909 1.00 90.31 83 ILE A O 1
ATOM 632 N N . ASP A 1 84 ? 3.296 5.119 15.767 1.00 86.94 84 ASP A N 1
ATOM 633 C CA . ASP A 1 84 ? 4.740 5.018 15.539 1.00 86.94 84 ASP A CA 1
ATOM 634 C C . ASP A 1 84 ? 5.523 4.939 16.862 1.00 86.94 84 ASP A C 1
ATOM 636 O O . ASP A 1 84 ? 6.308 4.014 17.069 1.00 86.94 84 ASP A O 1
ATOM 640 N N . GLN A 1 85 ? 5.226 5.813 17.831 1.00 87.00 85 GLN A N 1
ATOM 641 C CA . GLN A 1 85 ? 5.833 5.748 19.167 1.00 87.00 85 GLN A CA 1
ATOM 642 C C . GLN A 1 85 ? 5.573 4.409 19.879 1.00 87.00 85 GLN A C 1
ATOM 644 O O . GLN A 1 85 ? 6.471 3.863 20.531 1.00 87.00 85 GLN A O 1
ATOM 649 N N . LEU A 1 86 ? 4.361 3.856 19.758 1.00 88.00 86 LEU A N 1
ATOM 650 C CA . LEU A 1 86 ? 4.035 2.537 20.301 1.00 88.00 86 LEU A CA 1
ATOM 651 C C . LEU A 1 86 ? 4.876 1.443 19.632 1.00 88.00 86 LEU A C 1
ATOM 653 O O . LEU A 1 86 ? 5.417 0.588 20.336 1.00 88.00 86 LEU A O 1
ATOM 657 N N . MET A 1 87 ? 5.001 1.472 18.304 1.00 85.19 87 MET A N 1
ATOM 658 C CA . MET A 1 87 ? 5.796 0.500 17.549 1.00 85.19 87 MET A CA 1
ATOM 659 C C . MET A 1 87 ? 7.269 0.571 17.944 1.00 85.19 87 MET A C 1
ATOM 661 O O . MET A 1 87 ? 7.853 -0.450 18.305 1.00 85.19 87 MET A O 1
ATOM 665 N N . GLN A 1 88 ? 7.848 1.771 18.001 1.00 81.75 88 GLN A N 1
ATOM 666 C CA . GLN A 1 88 ? 9.224 1.972 18.465 1.00 81.75 88 GLN A CA 1
ATOM 667 C C . GLN A 1 88 ? 9.440 1.440 19.889 1.00 81.75 88 GLN A C 1
ATOM 669 O O . GLN A 1 88 ? 10.477 0.848 20.192 1.00 81.75 88 GLN A O 1
ATOM 674 N N . SER A 1 89 ? 8.455 1.612 20.776 1.00 83.56 89 SER A N 1
ATOM 675 C CA . SER A 1 89 ? 8.512 1.074 22.137 1.00 83.56 89 SER A CA 1
ATOM 676 C C . SER A 1 89 ? 8.459 -0.458 22.155 1.00 83.56 89 SER A C 1
ATOM 678 O O . SER A 1 89 ? 9.300 -1.097 22.790 1.00 83.56 89 SER A O 1
ATOM 680 N N . ARG A 1 90 ? 7.516 -1.065 21.422 1.00 82.00 90 ARG A N 1
ATOM 681 C CA . ARG A 1 90 ? 7.331 -2.526 21.374 1.00 82.00 90 ARG A CA 1
ATOM 682 C C . ARG A 1 90 ? 8.495 -3.254 20.712 1.00 82.00 90 ARG A C 1
ATOM 684 O O . ARG A 1 90 ? 8.873 -4.327 21.172 1.00 82.00 90 ARG A O 1
ATOM 691 N N . PHE A 1 91 ? 9.083 -2.669 19.674 1.00 79.44 91 PHE A N 1
ATOM 692 C CA . PHE A 1 91 ? 10.187 -3.276 18.932 1.00 79.44 91 PHE A CA 1
ATOM 693 C C . PHE A 1 91 ? 11.573 -2.937 19.476 1.00 79.44 91 PHE A C 1
ATOM 695 O O . PHE A 1 91 ? 12.577 -3.372 18.916 1.00 79.44 91 PHE A O 1
ATOM 702 N N . ARG A 1 92 ? 11.651 -2.216 20.601 1.00 76.94 92 ARG A N 1
ATOM 703 C CA . ARG A 1 92 ? 12.917 -1.788 21.208 1.00 76.94 92 ARG A CA 1
ATOM 704 C C . ARG A 1 92 ? 13.923 -2.931 21.382 1.00 76.94 92 ARG A C 1
ATOM 706 O O . ARG A 1 92 ? 15.106 -2.726 21.139 1.00 76.94 92 ARG A O 1
ATOM 713 N N . LEU A 1 93 ? 13.464 -4.113 21.800 1.00 76.06 93 LEU A N 1
ATOM 714 C CA . LEU A 1 93 ? 14.340 -5.260 22.077 1.00 76.06 93 LEU A CA 1
ATOM 715 C C . LEU A 1 93 ? 14.752 -6.040 20.825 1.00 76.06 93 LEU A C 1
ATOM 717 O O . LEU A 1 93 ? 15.837 -6.610 20.809 1.00 76.06 93 LEU A O 1
ATOM 721 N N . ILE A 1 94 ? 13.910 -6.066 19.789 1.00 69.06 94 ILE A N 1
ATOM 722 C CA . ILE A 1 94 ? 14.210 -6.777 18.534 1.00 69.06 94 ILE A CA 1
ATOM 723 C C . ILE A 1 94 ? 14.965 -5.901 17.522 1.00 69.06 94 ILE A C 1
ATOM 725 O O . ILE A 1 94 ? 15.303 -6.370 16.440 1.00 69.06 94 ILE A O 1
ATOM 729 N N . GLY A 1 95 ? 15.271 -4.655 17.898 1.00 59.50 95 GLY A N 1
ATOM 730 C CA . GLY A 1 95 ? 15.983 -3.686 17.077 1.00 59.50 95 GLY A CA 1
ATOM 731 C C . GLY A 1 95 ? 15.051 -2.971 16.101 1.00 59.50 95 GLY A C 1
ATOM 732 O O . GLY A 1 95 ? 14.497 -3.569 15.188 1.00 59.50 95 GLY A O 1
ATOM 733 N N . HIS A 1 96 ? 14.920 -1.658 16.268 1.00 60.62 96 HIS A N 1
ATOM 734 C CA . HIS A 1 96 ? 14.349 -0.757 15.270 1.00 60.62 96 HIS A CA 1
ATOM 735 C C . HIS A 1 96 ? 15.465 0.210 14.879 1.00 60.62 96 HIS A C 1
ATOM 737 O O . HIS A 1 96 ? 15.541 1.326 15.395 1.00 60.62 96 HIS A O 1
ATOM 743 N N . THR A 1 97 ? 16.436 -0.249 14.085 1.00 50.94 97 THR A N 1
ATOM 744 C CA . THR A 1 97 ? 17.526 0.623 13.632 1.00 50.94 97 THR A CA 1
ATOM 745 C C . THR A 1 97 ? 16.913 1.848 12.960 1.00 50.94 97 THR A C 1
ATOM 747 O O . THR A 1 97 ? 16.115 1.722 12.035 1.00 50.94 97 THR A O 1
ATOM 750 N N . ALA A 1 98 ? 17.236 3.034 13.484 1.00 41.06 98 ALA A N 1
ATOM 751 C CA . ALA A 1 98 ? 16.792 4.322 12.969 1.00 41.06 98 ALA A CA 1
ATOM 752 C C . ALA A 1 98 ? 17.307 4.488 11.534 1.00 41.06 98 ALA A C 1
ATOM 754 O O . ALA A 1 98 ? 18.426 4.947 11.312 1.00 41.06 98 ALA A O 1
ATOM 755 N N . MET A 1 99 ? 16.524 4.036 10.558 1.00 39.59 99 MET A N 1
ATOM 756 C CA . MET A 1 99 ? 16.859 4.210 9.155 1.00 39.59 99 MET A CA 1
ATOM 757 C C . MET A 1 99 ? 16.649 5.683 8.793 1.00 39.59 99 MET A C 1
ATOM 759 O O . MET A 1 99 ? 15.567 6.219 9.053 1.00 39.59 99 MET A O 1
ATOM 763 N N . PRO A 1 100 ? 17.641 6.355 8.187 1.00 36.81 100 PRO A N 1
ATOM 764 C CA . PRO A 1 100 ? 17.410 7.628 7.525 1.00 36.81 100 PRO A CA 1
ATOM 765 C C . PRO A 1 100 ? 16.267 7.473 6.514 1.00 36.81 100 PRO A C 1
ATOM 767 O O . PRO A 1 100 ? 16.279 6.557 5.692 1.00 36.81 100 PRO A O 1
ATOM 770 N N . MET A 1 101 ? 15.272 8.356 6.577 1.00 36.75 101 MET A N 1
ATOM 771 C CA . MET A 1 101 ? 14.217 8.422 5.568 1.00 36.75 101 MET A CA 1
ATOM 772 C C . MET A 1 101 ? 14.826 8.980 4.277 1.00 36.75 101 MET A C 1
ATOM 774 O O . MET A 1 101 ? 15.099 10.175 4.188 1.00 36.75 101 MET A O 1
ATOM 778 N N . SER A 1 102 ? 15.044 8.120 3.286 1.00 41.81 102 SER A N 1
ATOM 779 C CA . SER A 1 102 ? 15.266 8.550 1.904 1.00 41.81 102 SER A CA 1
ATOM 780 C C . SER A 1 102 ? 13.931 8.551 1.167 1.00 41.81 102 SER A C 1
ATOM 782 O O . SER A 1 102 ? 13.084 7.695 1.433 1.00 41.81 102 SER A O 1
ATOM 784 N N . SER A 1 103 ? 13.753 9.460 0.203 1.00 50.69 103 SER A N 1
ATOM 785 C CA . SER A 1 103 ? 12.800 9.193 -0.876 1.00 50.69 103 SER A CA 1
ATOM 786 C C . SER A 1 103 ? 13.207 7.866 -1.505 1.00 50.69 103 SER A C 1
ATOM 788 O O . SER A 1 103 ? 14.390 7.616 -1.745 1.00 50.69 103 SER A O 1
ATOM 790 N N . HIS A 1 104 ? 12.240 6.986 -1.665 1.00 67.38 104 HIS A N 1
ATOM 791 C CA . HIS A 1 104 ? 12.458 5.613 -2.081 1.00 67.38 104 HIS A CA 1
ATOM 792 C C . HIS A 1 104 ? 11.446 5.340 -3.195 1.00 67.38 104 HIS A C 1
ATOM 794 O O . HIS A 1 104 ? 10.404 5.996 -3.210 1.00 67.38 104 HIS A O 1
ATOM 800 N N . ILE A 1 105 ? 11.758 4.405 -4.096 1.00 81.00 105 ILE A N 1
ATOM 801 C CA . ILE A 1 105 ? 10.997 3.863 -5.252 1.00 81.00 105 ILE A CA 1
ATOM 802 C C . ILE A 1 105 ? 9.455 3.706 -5.158 1.00 81.00 105 ILE A C 1
ATOM 804 O O . ILE A 1 105 ? 8.833 3.203 -6.084 1.00 81.00 105 ILE A O 1
ATOM 808 N N . PHE A 1 106 ? 8.813 4.126 -4.072 1.00 85.75 106 PHE A N 1
ATOM 809 C CA . PHE A 1 106 ? 7.377 4.331 -3.916 1.00 85.75 106 PHE A CA 1
ATOM 810 C C . PHE A 1 106 ? 6.964 5.691 -4.498 1.00 85.75 106 PHE A C 1
ATOM 812 O O . PHE A 1 106 ? 6.816 6.686 -3.777 1.00 85.75 106 PHE A O 1
ATOM 819 N N . GLN A 1 107 ? 6.826 5.749 -5.820 1.00 87.25 107 GLN A N 1
ATOM 820 C CA . GLN A 1 107 ? 6.592 6.996 -6.553 1.00 87.25 107 GLN A CA 1
ATOM 821 C C . GLN A 1 107 ? 5.308 7.729 -6.119 1.00 87.25 107 GLN A C 1
ATOM 823 O O . GLN A 1 107 ? 5.317 8.957 -6.057 1.00 87.25 107 GLN A O 1
ATOM 828 N N . GLU A 1 108 ? 4.243 7.004 -5.749 1.00 89.06 108 GLU A N 1
ATOM 829 C CA . GLU A 1 108 ? 2.959 7.592 -5.344 1.00 89.06 108 GLU A CA 1
ATOM 830 C C . GLU A 1 108 ? 3.129 8.429 -4.071 1.00 89.06 108 GLU A C 1
ATOM 832 O O . GLU A 1 108 ? 2.767 9.600 -4.026 1.00 89.06 108 GLU A O 1
ATOM 837 N N . PHE A 1 109 ? 3.778 7.863 -3.051 1.00 88.00 109 PHE A N 1
ATOM 838 C CA . PHE A 1 109 ? 4.018 8.538 -1.773 1.00 88.00 109 PHE A CA 1
ATOM 839 C C . PHE A 1 109 ? 5.088 9.629 -1.886 1.00 88.00 109 PHE A C 1
ATOM 841 O O . PHE A 1 109 ? 4.949 10.709 -1.303 1.00 88.00 109 PHE A O 1
ATOM 848 N N . SER A 1 110 ? 6.152 9.362 -2.646 1.00 87.19 110 SER A N 1
ATOM 849 C CA . SER A 1 110 ? 7.255 10.306 -2.831 1.00 87.19 110 SER A CA 1
ATOM 850 C C . SER A 1 110 ? 6.806 11.573 -3.561 1.00 87.19 110 SER A C 1
ATOM 852 O O . SER A 1 110 ? 7.242 12.659 -3.185 1.00 87.19 110 SER A O 1
ATOM 854 N N . ALA A 1 111 ? 5.896 11.473 -4.538 1.00 87.31 111 ALA A N 1
ATOM 855 C CA . ALA A 1 111 ? 5.359 12.640 -5.237 1.00 87.31 111 ALA A CA 1
ATOM 856 C C . ALA A 1 111 ? 4.626 13.602 -4.281 1.00 87.31 111 ALA A C 1
ATOM 858 O O . ALA A 1 111 ? 4.899 14.804 -4.289 1.00 87.31 111 ALA A O 1
ATOM 859 N N . HIS A 1 112 ? 3.782 13.076 -3.384 1.00 86.19 112 HIS A N 1
ATOM 860 C CA . HIS A 1 112 ? 3.114 13.889 -2.362 1.00 86.19 112 HIS A CA 1
ATOM 861 C C . HIS A 1 112 ? 4.106 14.530 -1.382 1.00 86.19 112 HIS A C 1
ATOM 863 O O . HIS A 1 112 ? 3.972 15.707 -1.046 1.00 86.19 112 HIS A O 1
ATOM 869 N N . LEU A 1 113 ? 5.115 13.778 -0.922 1.00 83.75 113 LEU A N 1
ATOM 870 C CA . LEU A 1 113 ? 6.109 14.302 0.017 1.00 83.75 113 LEU A CA 1
ATOM 871 C C . LEU A 1 113 ? 6.969 15.400 -0.623 1.00 83.75 113 LEU A C 1
ATOM 873 O O . LEU A 1 113 ? 7.248 16.404 0.028 1.00 83.75 113 LEU A O 1
ATOM 877 N N . LEU A 1 114 ? 7.377 15.236 -1.883 1.00 83.69 114 LEU A N 1
ATOM 878 C CA . LEU A 1 114 ? 8.162 16.237 -2.606 1.00 83.69 114 LEU A CA 1
ATOM 879 C C . LEU A 1 114 ? 7.366 17.528 -2.838 1.00 83.69 114 LEU A C 1
ATOM 881 O O . LEU A 1 114 ? 7.928 18.607 -2.674 1.00 83.69 114 LEU A O 1
ATOM 885 N N . ALA A 1 115 ? 6.062 17.440 -3.121 1.00 85.19 115 ALA A N 1
ATOM 886 C CA . ALA A 1 115 ? 5.210 18.610 -3.358 1.00 85.19 115 ALA A CA 1
ATOM 887 C C . ALA A 1 115 ? 5.115 19.572 -2.157 1.00 85.19 115 ALA A C 1
ATOM 889 O O . ALA A 1 115 ? 4.852 20.759 -2.332 1.00 85.19 115 ALA A O 1
ATOM 890 N N . VAL A 1 116 ? 5.344 19.080 -0.935 1.00 81.94 116 VAL A N 1
ATOM 891 C CA . VAL A 1 116 ? 5.252 19.877 0.303 1.00 81.94 116 VAL A CA 1
ATOM 892 C C . VAL A 1 116 ? 6.616 20.232 0.904 1.00 81.94 116 VAL A C 1
ATOM 894 O O . VAL A 1 116 ? 6.686 20.786 2.004 1.00 81.94 116 VAL A O 1
ATOM 897 N N . ARG A 1 117 ? 7.720 19.900 0.224 1.00 72.88 117 ARG A N 1
ATOM 898 C CA . ARG A 1 117 ? 9.082 20.106 0.734 1.00 72.88 117 ARG A CA 1
ATOM 899 C C . ARG A 1 117 ? 9.787 21.238 -0.018 1.00 72.88 117 ARG A C 1
ATOM 901 O O . ARG A 1 117 ? 10.003 21.112 -1.217 1.00 72.88 117 ARG A O 1
ATOM 908 N N . PRO A 1 118 ? 10.264 22.288 0.684 1.00 65.25 118 PRO A N 1
ATOM 909 C CA . PRO A 1 118 ? 11.017 23.384 0.060 1.00 65.25 118 PRO A CA 1
ATOM 910 C C . PRO A 1 118 ? 12.328 22.962 -0.626 1.00 65.25 118 PRO A C 1
ATOM 912 O O . PRO A 1 118 ? 12.876 23.720 -1.415 1.00 65.25 118 PRO A O 1
ATOM 915 N N . THR A 1 119 ? 12.852 21.777 -0.300 1.00 76.69 119 THR A N 1
ATOM 916 C CA . THR A 1 119 ? 14.107 21.219 -0.828 1.00 76.69 119 THR A CA 1
ATOM 917 C C . THR A 1 119 ? 13.861 19.999 -1.722 1.00 76.69 119 THR A C 1
ATOM 919 O O . THR A 1 119 ? 14.650 19.052 -1.699 1.00 76.69 119 THR A O 1
ATOM 922 N N . CYS A 1 120 ? 12.728 19.946 -2.426 1.00 74.69 120 CYS A N 1
ATOM 923 C CA . CYS A 1 120 ? 12.450 18.866 -3.367 1.00 74.69 120 CYS A CA 1
ATOM 924 C C . CYS A 1 120 ? 13.529 18.803 -4.466 1.00 74.69 120 CYS A C 1
ATOM 926 O O . CYS A 1 120 ? 14.101 19.817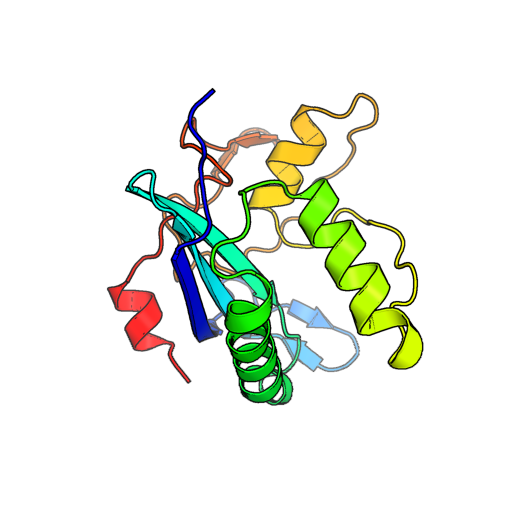 -4.862 1.00 74.69 120 CYS A O 1
ATOM 928 N N . HIS A 1 121 ? 13.849 17.590 -4.919 1.00 77.12 121 HIS A N 1
ATOM 929 C CA . HIS A 1 121 ? 14.823 17.357 -5.984 1.00 77.12 121 HIS A CA 1
ATOM 930 C C . HIS A 1 121 ? 14.207 16.395 -7.008 1.00 77.12 121 HIS A C 1
ATOM 932 O O . HIS A 1 121 ? 13.146 16.688 -7.548 1.00 77.12 121 HIS A O 1
ATOM 938 N N . TRP A 1 122 ? 14.827 15.247 -7.268 1.00 82.19 122 TRP A N 1
ATOM 939 C CA . TRP A 1 122 ? 14.359 14.300 -8.278 1.00 82.19 122 TRP A CA 1
ATOM 940 C C . TRP A 1 122 ? 13.462 13.222 -7.668 1.00 82.19 122 TRP A C 1
ATOM 942 O O . TRP A 1 122 ? 13.766 12.681 -6.603 1.00 82.19 122 TRP A O 1
ATOM 952 N N . LEU A 1 123 ? 12.380 12.887 -8.374 1.00 83.69 123 LEU A N 1
ATOM 953 C CA . LEU A 1 123 ? 11.566 11.710 -8.089 1.00 83.69 123 LEU A CA 1
ATOM 954 C C . LEU A 1 123 ? 12.174 10.494 -8.792 1.00 83.69 123 LEU A C 1
ATOM 956 O O . LEU A 1 123 ? 12.324 10.480 -10.015 1.00 83.69 123 LEU A O 1
ATOM 960 N N . GLU A 1 124 ? 12.494 9.456 -8.027 1.00 84.44 124 GLU A N 1
ATOM 961 C CA . GLU A 1 124 ? 12.909 8.177 -8.592 1.00 84.44 124 GLU A CA 1
ATOM 962 C C . GLU A 1 124 ? 11.699 7.474 -9.218 1.00 84.44 124 GLU A C 1
ATOM 964 O O . GLU A 1 124 ? 10.757 7.081 -8.526 1.00 84.44 124 GLU A O 1
ATOM 969 N N . ARG A 1 125 ? 11.716 7.328 -10.546 1.00 85.38 125 ARG A N 1
ATOM 970 C CA . ARG A 1 125 ? 10.645 6.665 -11.288 1.00 85.38 125 ARG A CA 1
ATOM 971 C C . ARG A 1 125 ? 10.915 5.169 -11.386 1.00 85.38 125 ARG A C 1
ATOM 973 O O . ARG A 1 125 ? 11.698 4.726 -12.224 1.00 85.38 125 ARG A O 1
ATOM 980 N N . MET A 1 126 ? 10.200 4.398 -10.578 1.00 86.44 126 MET A N 1
ATOM 981 C CA . MET A 1 126 ? 10.142 2.945 -10.672 1.00 86.44 126 MET A CA 1
ATOM 982 C C . MET A 1 126 ? 8.719 2.494 -10.358 1.00 86.44 126 MET A C 1
ATOM 984 O O . MET A 1 126 ? 8.274 2.555 -9.217 1.00 86.44 126 MET A O 1
ATOM 988 N N . ASP A 1 127 ? 7.996 2.058 -11.386 1.00 89.12 127 ASP A N 1
ATOM 989 C CA . ASP A 1 127 ? 6.601 1.662 -11.228 1.00 89.12 127 ASP A CA 1
ATOM 990 C C . ASP A 1 127 ? 6.497 0.224 -10.704 1.00 89.12 127 ASP A C 1
ATOM 992 O O . ASP A 1 127 ? 6.487 -0.746 -11.465 1.00 89.12 127 ASP A O 1
ATOM 996 N N . LEU A 1 128 ? 6.484 0.096 -9.376 1.00 90.88 128 LEU A N 1
ATOM 997 C CA . LEU A 1 128 ? 6.405 -1.192 -8.694 1.00 90.88 128 LEU A CA 1
ATOM 998 C C . LEU A 1 128 ? 5.012 -1.823 -8.770 1.00 90.88 128 LEU A C 1
ATOM 1000 O O . LEU A 1 128 ? 4.916 -3.048 -8.859 1.00 90.88 128 LEU A O 1
ATOM 1004 N N . ALA A 1 129 ? 3.960 -1.004 -8.690 1.00 92.31 129 ALA A N 1
ATOM 1005 C CA . ALA A 1 129 ? 2.580 -1.439 -8.469 1.00 92.31 129 ALA A CA 1
ATOM 1006 C C . ALA A 1 129 ? 1.643 -1.162 -9.661 1.00 92.31 129 ALA A C 1
ATOM 1008 O O . ALA A 1 129 ? 0.477 -1.552 -9.618 1.00 92.31 129 ALA A O 1
ATOM 1009 N N . GLY A 1 130 ? 2.135 -0.559 -10.745 1.00 91.94 130 GLY A N 1
ATOM 1010 C CA . GLY A 1 130 ? 1.369 -0.196 -11.940 1.00 91.94 130 GLY A CA 1
ATOM 1011 C C . GLY A 1 130 ? 0.419 -1.264 -12.489 1.00 91.94 130 GLY A C 1
ATOM 1012 O O . GLY A 1 130 ? -0.720 -0.924 -12.811 1.00 91.94 130 GLY A O 1
ATOM 1013 N N . PRO A 1 131 ? 0.792 -2.562 -12.543 1.00 93.88 131 PRO A N 1
ATOM 1014 C CA . PRO A 1 131 ? -0.120 -3.611 -13.007 1.00 93.88 131 PRO A CA 1
ATOM 1015 C C . PRO A 1 131 ? -1.390 -3.783 -12.160 1.00 93.88 131 PRO A C 1
ATOM 1017 O O . PRO A 1 131 ? -2.372 -4.339 -12.645 1.00 93.88 131 PRO A O 1
ATOM 1020 N N . ILE A 1 132 ? -1.378 -3.342 -10.900 1.00 94.38 132 ILE A N 1
ATOM 1021 C CA . ILE A 1 132 ? -2.437 -3.597 -9.913 1.00 94.38 132 ILE A CA 1
ATOM 1022 C C . ILE A 1 132 ? -3.045 -2.321 -9.317 1.00 94.38 132 ILE A C 1
ATOM 1024 O O . ILE A 1 132 ? -3.909 -2.423 -8.447 1.00 94.38 132 ILE A O 1
ATOM 1028 N N . VAL A 1 133 ? -2.636 -1.133 -9.774 1.00 92.62 133 VAL A N 1
ATOM 1029 C CA . VAL A 1 133 ? -3.117 0.162 -9.262 1.00 92.62 133 VAL A CA 1
ATOM 1030 C C . VAL A 1 133 ? -3.837 0.963 -10.346 1.00 92.62 133 VAL A C 1
ATOM 1032 O O . VAL A 1 133 ? -3.531 0.890 -11.539 1.00 92.62 133 VAL A O 1
ATOM 1035 N N . GLU A 1 134 ? -4.836 1.733 -9.930 1.00 90.31 134 GLU A N 1
ATOM 1036 C CA . GLU A 1 134 ? -5.499 2.754 -10.731 1.00 90.31 134 GLU A CA 1
ATOM 1037 C C . GLU A 1 134 ? -5.874 3.960 -9.845 1.00 90.31 134 GLU A C 1
ATOM 1039 O O . GLU A 1 134 ? -6.332 3.749 -8.728 1.00 90.31 134 GLU A O 1
ATOM 1044 N N . PRO A 1 135 ? -5.710 5.216 -10.296 1.00 88.81 135 PRO A N 1
ATOM 1045 C CA . PRO A 1 135 ? -4.918 5.633 -11.451 1.00 88.81 135 PRO A CA 1
ATOM 1046 C C . PRO A 1 135 ? -3.417 5.376 -11.242 1.00 88.81 135 PRO A C 1
ATOM 1048 O O . PRO A 1 135 ? -2.914 5.392 -10.124 1.00 88.81 135 PRO A O 1
ATOM 1051 N N . VAL A 1 136 ? -2.692 5.160 -12.340 1.00 88.75 136 VAL A N 1
ATOM 1052 C CA . VAL A 1 136 ? -1.220 5.156 -12.322 1.00 88.75 136 VAL A CA 1
ATOM 1053 C C . VAL A 1 136 ? -0.728 6.602 -12.347 1.00 88.75 136 VAL A C 1
ATOM 1055 O O . VAL A 1 136 ? -1.333 7.449 -13.012 1.00 88.75 136 VAL A O 1
ATOM 1058 N N . LEU A 1 137 ? 0.371 6.882 -11.641 1.00 89.44 137 LEU A N 1
ATOM 1059 C CA . LEU A 1 137 ? 1.003 8.200 -11.624 1.00 89.44 137 LEU A CA 1
ATOM 1060 C C . LEU A 1 137 ? 1.333 8.658 -13.053 1.00 89.44 137 LEU A C 1
ATOM 1062 O O . LEU A 1 137 ? 1.989 7.942 -13.815 1.00 89.44 137 LEU A O 1
ATOM 1066 N N . GLN A 1 138 ? 0.868 9.851 -13.426 1.00 90.62 138 GLN A N 1
ATOM 1067 C CA . GLN A 1 138 ? 1.100 10.395 -14.761 1.00 90.62 138 GLN A CA 1
ATOM 1068 C C . GLN A 1 138 ? 2.326 11.297 -14.777 1.00 90.62 138 GLN A C 1
ATOM 1070 O O . GLN A 1 138 ? 2.629 11.971 -13.798 1.00 90.62 138 GLN A O 1
ATOM 1075 N N . PHE A 1 139 ? 3.018 11.326 -15.913 1.00 90.62 139 PHE A N 1
ATOM 1076 C CA . PHE A 1 139 ? 4.201 12.155 -16.107 1.00 90.62 139 PHE A CA 1
ATOM 1077 C C . PHE A 1 139 ? 4.014 13.025 -17.343 1.00 90.62 139 PHE A C 1
ATOM 1079 O O . PHE A 1 139 ? 3.740 12.502 -18.427 1.00 90.62 139 PHE A O 1
ATOM 1086 N N . LYS A 1 140 ? 4.171 14.340 -17.187 1.00 91.25 140 LYS A N 1
ATOM 1087 C CA . LYS A 1 140 ? 4.048 15.319 -18.269 1.00 91.25 140 LYS A CA 1
ATOM 1088 C C . LYS A 1 140 ? 5.124 16.384 -18.097 1.00 91.25 140 LYS A C 1
ATOM 1090 O O . LYS A 1 140 ? 5.353 16.844 -16.991 1.00 91.25 140 LYS A O 1
ATO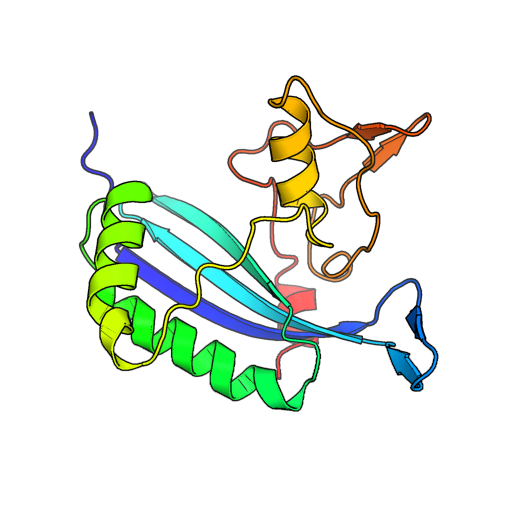M 1095 N N . ASP A 1 141 ? 5.814 16.724 -19.183 1.00 91.25 141 ASP A N 1
ATOM 1096 C CA . ASP A 1 141 ? 6.851 17.768 -19.212 1.00 91.25 141 ASP A CA 1
ATOM 1097 C C . ASP A 1 141 ? 7.987 17.592 -18.173 1.00 91.25 141 ASP A C 1
ATOM 1099 O O . ASP A 1 141 ? 8.679 18.541 -17.829 1.00 91.25 141 ASP A O 1
ATOM 1103 N N . GLY A 1 142 ? 8.224 16.354 -17.717 1.00 87.06 142 GLY A N 1
ATOM 1104 C CA . GLY A 1 142 ? 9.231 16.023 -16.698 1.00 87.06 142 GLY A CA 1
ATOM 1105 C C . GLY A 1 142 ? 8.697 15.991 -15.262 1.00 87.06 142 GLY A C 1
ATOM 1106 O O . GLY A 1 142 ? 9.393 15.488 -14.382 1.00 87.06 142 GLY A O 1
ATOM 1107 N N . ASP A 1 143 ? 7.454 16.419 -15.046 1.00 87.06 143 ASP A N 1
ATOM 1108 C CA . ASP A 1 143 ? 6.816 16.487 -13.736 1.00 87.06 143 ASP A CA 1
ATOM 1109 C C . ASP A 1 143 ? 5.866 15.309 -13.494 1.00 87.06 143 ASP A C 1
ATOM 1111 O O . ASP A 1 143 ? 5.222 14.782 -14.410 1.00 87.06 143 ASP A O 1
ATOM 1115 N N . ALA A 1 144 ? 5.777 14.891 -12.231 1.00 89.69 144 ALA A N 1
ATOM 1116 C CA . ALA A 1 144 ? 4.822 13.890 -11.777 1.00 89.69 144 ALA A CA 1
ATOM 1117 C C . ALA A 1 144 ? 3.493 14.551 -11.392 1.00 89.69 144 ALA A C 1
ATOM 1119 O O . ALA A 1 144 ? 3.449 15.444 -10.548 1.00 89.69 144 ALA A O 1
ATOM 1120 N N . HIS A 1 145 ? 2.402 14.060 -11.969 1.00 88.62 145 HIS A N 1
ATOM 1121 C CA . HIS A 1 145 ? 1.042 14.511 -11.712 1.00 88.62 145 HIS A CA 1
ATOM 1122 C C . HIS A 1 145 ? 0.268 13.416 -10.978 1.00 88.62 145 HIS A C 1
ATOM 1124 O O . HIS A 1 145 ? -0.094 12.390 -11.562 1.00 88.62 145 HIS A O 1
ATOM 1130 N N . PHE A 1 146 ? 0.014 13.648 -9.691 1.00 85.94 146 PHE A N 1
ATOM 1131 C CA . PHE A 1 146 ? -0.888 12.842 -8.869 1.00 85.94 146 PHE A CA 1
ATOM 1132 C C . PHE A 1 146 ? -2.278 13.492 -8.819 1.00 85.94 146 PHE A C 1
ATOM 1134 O O . PHE A 1 146 ? -2.409 14.704 -8.982 1.00 85.94 146 PHE A O 1
ATOM 1141 N N . GLY A 1 147 ? -3.322 12.675 -8.665 1.00 81.38 147 GLY A N 1
ATOM 1142 C CA . GLY A 1 1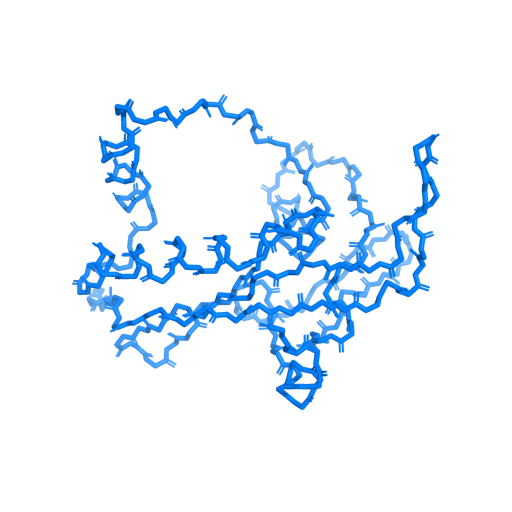47 ? -4.711 13.147 -8.674 1.00 81.38 147 GLY A CA 1
ATOM 1143 C C . GLY A 1 147 ? -5.162 13.780 -7.354 1.00 81.38 147 GLY A C 1
ATOM 1144 O O . GLY A 1 147 ? -4.439 13.766 -6.362 1.00 81.38 147 GLY A O 1
ATOM 1145 N N . ASP A 1 148 ? -6.411 14.251 -7.327 1.00 82.25 148 ASP A N 1
ATOM 1146 C CA . ASP A 1 148 ? -7.048 14.874 -6.151 1.00 82.25 148 ASP A CA 1
ATOM 1147 C C . ASP A 1 148 ? -7.697 13.858 -5.189 1.00 82.25 148 ASP A C 1
ATOM 1149 O O . ASP A 1 148 ? -8.473 14.212 -4.297 1.00 82.25 148 ASP A O 1
ATOM 1153 N N . ALA A 1 149 ? -7.429 12.566 -5.390 1.00 82.81 149 ALA A N 1
ATOM 1154 C CA . ALA A 1 149 ? -7.974 11.511 -4.550 1.00 82.81 149 ALA A CA 1
ATOM 1155 C C . ALA A 1 149 ? -7.348 11.558 -3.139 1.00 82.81 149 ALA A C 1
ATOM 1157 O O . ALA A 1 149 ? -6.144 11.788 -3.010 1.00 82.81 149 ALA A O 1
ATOM 1158 N N . PRO A 1 150 ? -8.124 11.301 -2.068 1.00 78.62 150 PRO A N 1
ATOM 1159 C CA . PRO A 1 150 ? -7.584 11.240 -0.713 1.00 78.62 150 PRO A CA 1
ATOM 1160 C C . PRO A 1 150 ? -6.470 10.194 -0.552 1.00 78.62 150 PRO A C 1
ATOM 1162 O O . PRO A 1 150 ? -6.501 9.123 -1.159 1.00 78.62 150 PRO A O 1
ATOM 1165 N N . GLY A 1 151 ? -5.518 10.470 0.342 1.00 83.31 151 GLY A N 1
ATOM 1166 C CA . GLY A 1 151 ? -4.390 9.574 0.609 1.00 83.31 151 GLY A CA 1
ATOM 1167 C C . GLY A 1 151 ? -3.343 9.619 -0.504 1.00 83.31 151 GLY A C 1
ATOM 1168 O O . GLY A 1 151 ? -3.044 10.691 -1.016 1.00 83.31 151 GLY A O 1
ATOM 1169 N N . ALA A 1 152 ? -2.779 8.461 -0.856 1.00 84.31 152 ALA A N 1
ATOM 1170 C CA . ALA A 1 152 ? -1.810 8.329 -1.951 1.00 84.31 152 ALA A CA 1
ATOM 1171 C C . ALA A 1 152 ? -2.474 8.119 -3.329 1.00 84.31 152 ALA A C 1
ATOM 1173 O O . ALA A 1 152 ? -1.804 7.754 -4.290 1.00 84.31 152 ALA A O 1
ATOM 1174 N N . GLY A 1 153 ? -3.805 8.251 -3.414 1.00 86.06 153 GLY A N 1
ATOM 1175 C CA . GLY A 1 153 ? -4.570 8.017 -4.641 1.00 86.06 153 GLY A CA 1
ATOM 1176 C C . GLY A 1 153 ? -4.564 6.570 -5.147 1.00 86.06 153 GLY A C 1
ATOM 1177 O O . GLY A 1 153 ? -4.956 6.329 -6.283 1.00 86.06 153 GLY A O 1
ATOM 1178 N N . ILE A 1 154 ? -4.135 5.606 -4.327 1.00 90.12 154 ILE A N 1
ATOM 1179 C CA . ILE A 1 154 ? -4.025 4.194 -4.706 1.00 90.12 154 ILE A CA 1
ATOM 1180 C C . ILE A 1 154 ? -5.387 3.506 -4.582 1.00 90.12 154 ILE A C 1
ATOM 1182 O O . ILE A 1 154 ? -5.896 3.336 -3.469 1.00 90.12 154 ILE A O 1
ATOM 1186 N N . ILE A 1 155 ? -5.923 3.035 -5.710 1.00 92.06 155 ILE A N 1
ATOM 1187 C CA . ILE A 1 155 ? -7.062 2.112 -5.768 1.00 92.06 155 ILE A CA 1
ATOM 1188 C C . ILE A 1 155 ? -6.582 0.801 -6.389 1.00 92.06 155 ILE A C 1
ATOM 1190 O O . ILE A 1 155 ? -5.961 0.785 -7.453 1.00 92.06 155 ILE A O 1
ATOM 1194 N N . TRP A 1 156 ? -6.867 -0.315 -5.721 1.00 95.00 156 TRP A N 1
ATOM 1195 C CA . TRP A 1 156 ? -6.478 -1.633 -6.209 1.00 95.00 156 TRP A CA 1
ATOM 1196 C C . TRP A 1 156 ? -7.358 -2.081 -7.375 1.00 95.00 156 TRP A C 1
ATOM 1198 O O . TRP A 1 156 ? -8.587 -2.108 -7.283 1.00 95.00 156 TRP A O 1
ATOM 1208 N N . ARG A 1 157 ? -6.727 -2.537 -8.458 1.00 95.88 157 ARG A N 1
ATOM 1209 C CA . ARG A 1 157 ? -7.384 -3.312 -9.513 1.00 95.88 157 ARG A CA 1
ATOM 1210 C C . ARG A 1 157 ? -7.627 -4.721 -8.980 1.00 95.88 157 ARG A C 1
ATOM 1212 O O . ARG A 1 157 ? -6.835 -5.619 -9.241 1.00 95.88 157 ARG A O 1
ATOM 1219 N N . GLU A 1 158 ? -8.710 -4.913 -8.230 1.00 96.06 158 GLU A N 1
ATOM 1220 C CA . GLU A 1 158 ? -8.985 -6.159 -7.488 1.00 96.06 158 GLU A CA 1
ATOM 1221 C C . GLU A 1 158 ? -8.826 -7.430 -8.346 1.00 96.06 158 GLU A C 1
ATOM 1223 O O . GLU A 1 158 ? -8.197 -8.389 -7.914 1.00 96.06 158 GLU A O 1
ATOM 1228 N N . LYS A 1 159 ? -9.265 -7.405 -9.613 1.00 96.31 159 LYS A N 1
ATOM 1229 C CA . LYS A 1 159 ? -9.082 -8.533 -10.548 1.00 96.31 159 LYS A CA 1
ATOM 1230 C C . LYS A 1 159 ? -7.614 -8.866 -10.839 1.00 96.31 159 LYS A C 1
ATOM 1232 O O . LYS A 1 159 ? -7.268 -10.037 -10.961 1.00 96.31 159 LYS A O 1
ATOM 1237 N N . GLU A 1 160 ? -6.762 -7.854 -10.986 1.00 96.19 160 GLU A N 1
ATOM 1238 C CA . GLU A 1 160 ? -5.328 -8.060 -11.220 1.00 96.19 160 GLU A CA 1
ATOM 1239 C C . GLU A 1 160 ? -4.619 -8.438 -9.919 1.00 96.19 160 GLU A C 1
ATOM 1241 O O . GLU A 1 160 ? -3.732 -9.284 -9.938 1.00 96.19 160 GLU A O 1
ATOM 1246 N N . VAL A 1 161 ? -5.043 -7.886 -8.776 1.00 96.75 161 VAL A N 1
ATOM 1247 C CA . VAL A 1 161 ? -4.549 -8.334 -7.468 1.00 96.75 161 VAL A CA 1
ATOM 1248 C C . VAL A 1 161 ? -4.793 -9.830 -7.307 1.00 96.75 161 VAL A C 1
ATOM 1250 O O . VAL A 1 161 ? -3.833 -10.559 -7.076 1.00 96.75 161 VAL A O 1
ATOM 1253 N N . ASP A 1 162 ? -6.028 -10.292 -7.517 1.00 96.62 162 ASP A N 1
ATOM 1254 C CA . ASP A 1 162 ? -6.397 -11.708 -7.414 1.00 96.62 162 ASP A CA 1
ATOM 1255 C C . ASP A 1 162 ? -5.583 -12.595 -8.366 1.00 96.62 162 ASP A C 1
ATOM 1257 O O . ASP A 1 162 ? -5.174 -13.698 -8.002 1.00 96.62 162 ASP A O 1
ATOM 1261 N N . ARG A 1 163 ? -5.293 -12.098 -9.573 1.00 96.75 163 ARG A N 1
ATOM 1262 C CA . ARG A 1 163 ? -4.466 -12.791 -10.568 1.00 96.75 163 ARG A CA 1
ATOM 1263 C C . ARG A 1 163 ? -3.017 -12.990 -10.114 1.00 96.75 163 ARG A C 1
ATOM 1265 O O . ARG A 1 163 ? -2.397 -13.971 -10.521 1.00 96.75 163 ARG A O 1
ATOM 1272 N N . PHE A 1 164 ? -2.471 -12.063 -9.330 1.00 96.38 164 PHE A N 1
ATOM 1273 C CA . PHE A 1 164 ? -1.068 -12.069 -8.905 1.00 96.38 164 PHE A CA 1
ATOM 1274 C C . PHE A 1 164 ? -0.861 -12.478 -7.439 1.00 96.38 164 PHE A C 1
ATOM 1276 O O . PHE A 1 164 ? 0.271 -12.385 -6.958 1.00 96.38 164 PHE A O 1
ATOM 1283 N N . LEU A 1 165 ? -1.912 -12.923 -6.736 1.00 96.00 165 LEU A N 1
ATOM 1284 C CA . LEU A 1 165 ? -1.817 -13.446 -5.370 1.00 96.00 165 LEU A CA 1
ATOM 1285 C C . LEU A 1 165 ? -0.868 -14.648 -5.290 1.00 96.00 165 LEU A C 1
ATOM 1287 O O . LEU A 1 165 ? -0.846 -15.502 -6.181 1.00 96.00 165 LEU A O 1
ATOM 1291 N N . VAL A 1 166 ? -0.114 -14.721 -4.191 1.00 91.81 166 VAL A N 1
ATOM 1292 C CA . VAL A 1 166 ? 0.842 -15.800 -3.885 1.00 91.81 166 VAL A CA 1
ATOM 1293 C C . VAL A 1 166 ? 0.800 -16.229 -2.425 1.00 91.81 166 VAL A C 1
ATOM 1295 O O . VAL A 1 166 ? 0.450 -15.397 -1.556 1.00 91.81 166 VAL A O 1
#

InterPro domains:
  IPR013341 Mandelate racemase, N-terminal domain [PF02746] (9-92)
  IPR029017 Enolase-like, N-terminal [G3DSA:3.30.390.10] (3-105)
  IPR029017 Enolase-like, N-terminal [SSF54826] (4-98)
  IPR036849 Enolase-like, C-terminal domain superfamily [SSF51604] (99-166)

Solvent-accessible surface area (backbone atoms only — not comparable to full-atom values): 9898 Å² total; per-residue (Å²): 132,83,90,44,26,25,69,44,55,47,62,45,32,30,55,38,70,36,92,70,58,46,78,54,99,90,47,71,48,49,56,33,26,30,33,40,37,40,39,32,33,77,75,83,49,68,49,68,50,73,44,80,47,84,40,69,85,41,34,64,61,52,30,50,53,55,47,60,47,29,70,74,50,44,73,35,65,77,43,70,70,62,51,50,55,49,49,57,60,73,36,55,86,80,61,69,78,86,69,80,89,65,89,54,58,51,45,58,57,39,52,59,54,39,76,75,38,97,80,56,80,84,81,58,89,44,69,65,54,55,84,31,38,40,71,63,82,39,75,58,99,90,42,82,50,76,76,94,47,78,83,63,38,70,37,73,38,60,72,46,44,67,73,26,53,107

Mean predicted aligned error: 5.92 Å